Protein AF-A0AAW2M130-F1 (afdb_monomer_lite)

pLDDT: mean 71.81, std 20.78, range [39.84, 96.81]

Structure (mmCIF, N/CA/C/O backbone):
data_AF-A0AAW2M130-F1
#
_entry.id   AF-A0AAW2M130-F1
#
loop_
_atom_site.group_PDB
_atom_site.id
_atom_site.type_symbol
_atom_site.label_atom_id
_atom_site.label_alt_id
_atom_site.label_comp_id
_atom_site.label_asym_id
_atom_site.label_entity_id
_atom_site.label_seq_id
_atom_site.pdbx_PDB_ins_code
_atom_site.Cartn_x
_atom_site.Cartn_y
_atom_site.Cartn_z
_atom_site.occupancy
_atom_site.B_iso_or_equiv
_atom_site.auth_seq_id
_atom_site.auth_comp_id
_atom_site.auth_asym_id
_atom_site.auth_atom_id
_atom_site.pdbx_PDB_model_num
ATOM 1 N N . MET A 1 1 ? 27.902 -5.536 -57.647 1.00 46.72 1 MET A N 1
ATOM 2 C CA . MET A 1 1 ? 28.407 -4.841 -56.452 1.00 46.72 1 MET A CA 1
ATOM 3 C C . MET A 1 1 ? 27.203 -4.312 -55.717 1.00 46.72 1 MET A C 1
ATOM 5 O O . MET A 1 1 ? 26.499 -3.468 -56.253 1.00 46.72 1 MET A O 1
ATOM 9 N N . GLU A 1 2 ? 26.916 -4.919 -54.577 1.00 48.34 2 GLU A N 1
ATOM 10 C CA . GLU A 1 2 ? 25.904 -4.446 -53.646 1.00 48.34 2 GLU A CA 1
ATOM 11 C C . GLU A 1 2 ? 26.449 -3.200 -52.947 1.00 48.34 2 GLU A C 1
ATOM 13 O O . GLU A 1 2 ? 27.569 -3.236 -52.444 1.00 48.34 2 GLU A O 1
ATOM 18 N N . ASP A 1 3 ? 25.674 -2.122 -52.912 1.00 44.22 3 ASP A N 1
ATOM 19 C CA . ASP A 1 3 ? 25.753 -1.174 -51.805 1.00 44.22 3 ASP A CA 1
ATOM 20 C C . ASP A 1 3 ? 24.324 -0.892 -51.352 1.00 44.22 3 ASP A C 1
ATOM 22 O O . ASP A 1 3 ? 23.546 -0.168 -51.975 1.00 44.22 3 ASP A O 1
ATOM 26 N N . SER A 1 4 ? 23.953 -1.629 -50.312 1.00 53.75 4 SER A N 1
ATOM 27 C CA . SER A 1 4 ? 22.682 -1.541 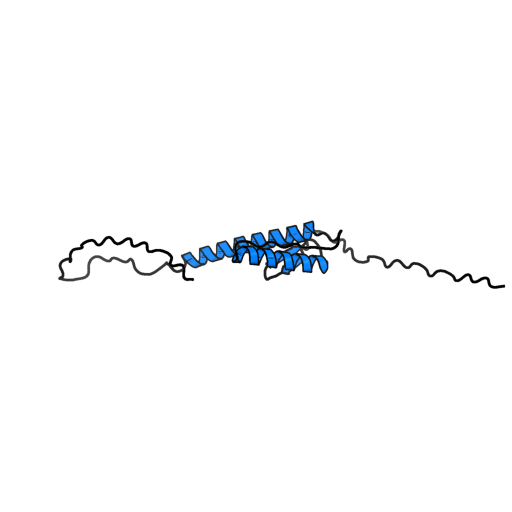-49.622 1.00 53.75 4 SER A CA 1
ATOM 28 C C . SER A 1 4 ? 22.820 -0.436 -48.581 1.00 53.75 4 SER A C 1
ATOM 30 O O . SER A 1 4 ? 23.423 -0.651 -47.534 1.00 53.75 4 SER A O 1
ATOM 32 N N . SER A 1 5 ? 22.252 0.740 -48.839 1.00 55.53 5 SER A N 1
ATOM 33 C CA . SER A 1 5 ? 22.104 1.774 -47.812 1.00 55.53 5 SER A CA 1
ATOM 34 C C . SER A 1 5 ? 20.631 2.133 -47.676 1.00 55.53 5 SER A C 1
ATOM 36 O O . SER A 1 5 ? 20.084 2.979 -48.382 1.00 55.53 5 SER A O 1
ATOM 38 N N . SER A 1 6 ? 19.958 1.391 -46.796 1.00 64.38 6 SER A N 1
ATOM 39 C CA . SER A 1 6 ? 18.582 1.657 -46.382 1.00 64.38 6 SER A CA 1
ATOM 40 C C . SER A 1 6 ? 18.542 2.914 -45.504 1.00 64.38 6 SER A C 1
ATOM 42 O O . SER A 1 6 ? 19.312 2.998 -44.544 1.00 64.38 6 SER A O 1
ATOM 44 N N . PRO A 1 7 ? 17.635 3.874 -45.746 1.00 59.12 7 PRO A N 1
ATOM 45 C CA . PRO A 1 7 ? 17.463 5.008 -44.849 1.00 59.12 7 PRO A CA 1
ATOM 46 C C . PRO A 1 7 ? 16.765 4.555 -43.556 1.00 59.12 7 PRO A C 1
ATOM 48 O O . PRO A 1 7 ? 15.721 3.904 -43.587 1.00 59.12 7 PRO A O 1
ATOM 51 N N . LEU A 1 8 ? 17.352 4.898 -42.407 1.00 53.59 8 LEU A N 1
ATOM 52 C CA . LEU A 1 8 ? 16.751 4.695 -41.086 1.00 53.59 8 LEU A CA 1
ATOM 53 C C . LEU A 1 8 ? 15.429 5.482 -40.976 1.00 53.59 8 LEU A C 1
ATOM 55 O O . LEU A 1 8 ? 15.378 6.636 -41.414 1.00 53.59 8 LEU A O 1
ATOM 59 N N . PRO A 1 9 ? 14.367 4.916 -40.373 1.00 61.12 9 PRO A N 1
ATOM 60 C CA . PRO A 1 9 ? 13.132 5.656 -40.148 1.00 61.12 9 PRO A CA 1
ATOM 61 C C . PRO A 1 9 ? 13.351 6.771 -39.109 1.00 61.12 9 PRO A C 1
ATOM 63 O O . PRO A 1 9 ? 14.158 6.608 -38.187 1.00 61.12 9 PRO A O 1
ATOM 66 N N . PRO A 1 10 ? 12.623 7.899 -39.204 1.00 50.59 10 PRO A N 1
ATOM 67 C CA . PRO A 1 10 ? 12.677 8.933 -38.183 1.00 50.59 10 PRO A CA 1
ATOM 68 C C . PRO A 1 10 ? 12.175 8.360 -36.854 1.00 50.59 10 PRO A C 1
ATOM 70 O O . PRO A 1 10 ? 11.064 7.837 -36.768 1.00 50.59 10 PRO A O 1
ATOM 73 N N . SER A 1 11 ? 12.992 8.475 -35.806 1.00 46.09 11 SER A N 1
ATOM 74 C CA . SER A 1 11 ? 12.581 8.213 -34.426 1.00 46.09 11 SER A CA 1
ATOM 75 C C . SER A 1 11 ? 11.553 9.270 -34.014 1.00 46.09 11 SER A C 1
ATOM 77 O O . SER A 1 11 ? 11.883 10.315 -33.453 1.00 46.09 11 SER A O 1
ATOM 79 N N . THR A 1 12 ? 10.284 9.038 -34.352 1.00 42.53 12 THR A N 1
ATOM 80 C CA . THR A 1 12 ? 9.160 9.793 -33.802 1.00 42.53 12 THR A CA 1
ATOM 81 C C . THR A 1 12 ? 8.972 9.333 -32.371 1.00 42.53 12 THR A C 1
ATOM 83 O O . THR A 1 12 ? 8.217 8.407 -32.085 1.00 42.53 12 THR A O 1
ATOM 86 N N . ASN A 1 13 ? 9.721 9.969 -31.481 1.00 50.53 13 ASN A N 1
ATOM 87 C CA . ASN A 1 13 ? 9.546 9.872 -30.046 1.00 50.53 13 ASN A CA 1
ATOM 88 C C . ASN A 1 13 ? 8.092 10.286 -29.733 1.00 50.53 13 ASN A C 1
ATOM 90 O O . ASN A 1 13 ? 7.746 11.453 -29.959 1.00 50.53 13 ASN A O 1
ATOM 94 N N . PRO A 1 14 ? 7.201 9.372 -29.299 1.00 47.69 14 PRO A N 1
ATOM 95 C CA . PRO A 1 14 ? 5.856 9.761 -28.930 1.00 47.69 14 PRO A CA 1
ATOM 96 C C . PRO A 1 14 ? 5.981 10.624 -27.679 1.00 47.69 14 PRO A C 1
ATOM 98 O O . PRO A 1 14 ? 6.421 10.179 -26.621 1.00 47.69 14 PRO A O 1
ATOM 101 N N . SER A 1 15 ? 5.647 11.899 -27.834 1.00 49.66 15 SER A N 1
ATOM 102 C CA . SER A 1 15 ? 5.580 12.863 -26.749 1.00 49.66 15 SER A CA 1
ATOM 103 C C . SER A 1 15 ? 4.839 12.255 -25.551 1.00 49.66 15 SER A C 1
ATOM 105 O O . SER A 1 15 ? 3.733 11.742 -25.742 1.00 49.66 15 SER A O 1
ATOM 107 N N . PRO A 1 16 ? 5.337 12.391 -24.311 1.00 49.44 16 PRO A N 1
ATOM 108 C CA . PRO A 1 16 ? 4.492 12.281 -23.132 1.00 49.44 16 PRO A CA 1
ATOM 109 C C . PRO A 1 16 ? 3.559 13.503 -23.096 1.00 49.44 16 PRO A C 1
ATOM 111 O O . PRO A 1 16 ? 3.749 14.449 -22.338 1.00 49.44 16 PRO A O 1
ATOM 114 N N . LYS A 1 17 ? 2.548 13.531 -23.971 1.00 55.25 17 LYS A N 1
ATOM 115 C CA . LYS A 1 17 ? 1.378 14.378 -23.753 1.00 55.25 17 LYS A CA 1
ATOM 116 C C . LYS A 1 17 ? 0.581 13.708 -22.647 1.00 55.25 17 LYS A C 1
ATOM 118 O O . LYS A 1 17 ? -0.023 12.672 -22.889 1.00 55.25 17 LYS A O 1
ATOM 123 N N . LEU A 1 18 ? 0.663 14.283 -21.451 1.00 49.06 18 LEU A N 1
ATOM 124 C CA . LEU A 1 18 ? -0.414 14.507 -20.478 1.00 49.06 18 LEU A CA 1
ATOM 125 C C . LEU A 1 18 ? 0.241 14.875 -19.138 1.00 49.06 18 LEU A C 1
ATOM 127 O O . LEU A 1 18 ? 0.224 14.111 -18.179 1.00 49.06 18 LEU A O 1
ATOM 131 N N . ILE A 1 19 ? 0.819 16.072 -19.080 1.00 54.75 19 ILE A N 1
ATOM 132 C CA . ILE A 1 19 ? 0.852 16.819 -17.826 1.00 54.75 19 ILE A CA 1
ATOM 133 C C . ILE A 1 19 ? -0.255 17.863 -17.982 1.00 54.75 19 ILE A C 1
ATOM 135 O O . ILE A 1 19 ? -0.068 18.824 -18.730 1.00 54.75 19 ILE A O 1
ATOM 139 N N . PRO A 1 20 ? -1.436 17.687 -17.369 1.00 51.31 20 PRO A N 1
ATOM 140 C CA . PRO A 1 20 ? -2.253 18.835 -17.052 1.00 51.31 20 PRO A CA 1
ATOM 141 C C . PRO A 1 20 ? -1.548 19.551 -15.898 1.00 51.31 20 PRO A C 1
ATOM 143 O O . PRO A 1 20 ? -1.695 19.190 -14.732 1.00 51.31 20 PRO A O 1
ATOM 146 N N . GLU A 1 21 ? -0.741 20.550 -16.245 1.00 56.91 21 GLU A N 1
ATOM 147 C CA . GLU A 1 21 ? -0.390 21.635 -15.335 1.00 56.91 21 GLU A CA 1
ATOM 148 C C . GLU A 1 21 ? -1.704 22.350 -14.982 1.00 56.91 21 GLU A C 1
ATOM 150 O O . GLU A 1 21 ? -2.206 23.170 -15.750 1.00 56.91 21 GLU A O 1
ATOM 155 N N . SER A 1 22 ? -2.314 21.988 -13.852 1.00 46.09 22 SER A N 1
ATOM 156 C CA . SER A 1 22 ? -3.480 22.690 -13.316 1.00 46.09 22 SER A CA 1
ATOM 157 C C . SER A 1 22 ? -3.381 22.775 -11.796 1.00 46.09 22 SER A C 1
ATOM 159 O O . SER A 1 22 ? -3.674 21.832 -11.069 1.00 46.09 22 SER A O 1
ATOM 161 N N . SER A 1 23 ? -2.928 23.944 -11.344 1.00 49.03 23 SER A N 1
ATOM 162 C CA . SER A 1 23 ? -3.572 24.762 -10.307 1.00 49.03 23 SER A CA 1
ATOM 163 C C . SER A 1 23 ? -4.273 24.026 -9.150 1.00 49.03 23 SER A C 1
ATOM 165 O O . SER A 1 23 ? -5.365 23.501 -9.328 1.00 49.03 23 SER A O 1
ATOM 167 N N . ASN A 1 24 ? -3.713 24.119 -7.940 1.00 54.16 24 ASN A N 1
ATOM 168 C CA . ASN A 1 24 ? -4.403 23.943 -6.651 1.00 54.16 24 ASN A CA 1
ATOM 169 C C . ASN A 1 24 ? -5.462 22.812 -6.557 1.00 54.16 24 ASN A C 1
ATOM 171 O O . ASN A 1 24 ? -6.657 23.033 -6.721 1.00 54.16 24 ASN A O 1
ATOM 175 N N . GLY A 1 25 ? -5.033 21.637 -6.086 1.00 58.78 25 GLY A N 1
ATOM 176 C CA . GLY A 1 25 ? -5.805 20.892 -5.081 1.00 58.78 25 GLY A CA 1
ATOM 177 C C . GLY A 1 25 ? -6.969 20.005 -5.537 1.00 58.78 25 GLY A C 1
ATOM 178 O O . GLY A 1 25 ? -7.827 19.696 -4.710 1.00 58.78 25 GLY A O 1
ATOM 179 N N . SER A 1 26 ? -7.013 19.527 -6.780 1.00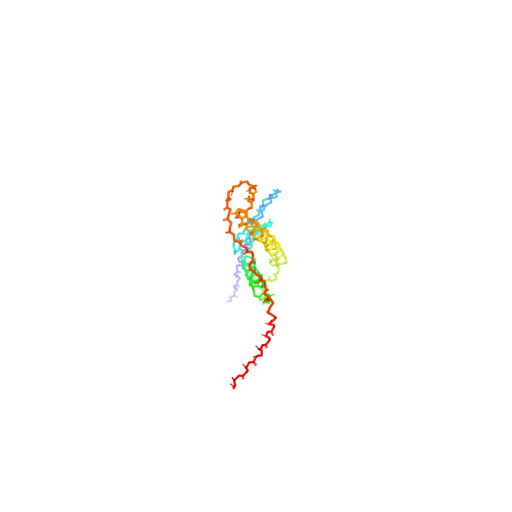 59.88 26 SER A N 1
ATOM 180 C CA . SER A 1 26 ? -7.932 18.448 -7.180 1.00 59.88 26 SER A CA 1
ATOM 181 C C . SER A 1 26 ? -7.400 17.085 -6.723 1.00 59.88 26 SER A C 1
ATOM 183 O O . SER A 1 26 ? -6.796 16.310 -7.461 1.00 59.88 26 SER A O 1
ATOM 185 N N . ARG A 1 27 ? -7.603 16.806 -5.438 1.00 70.75 27 ARG A N 1
ATOM 186 C CA . ARG A 1 27 ? -7.260 15.538 -4.791 1.00 70.75 27 ARG A CA 1
ATOM 187 C C . ARG A 1 27 ? -8.033 14.382 -5.432 1.00 70.75 27 ARG A C 1
ATOM 189 O O . ARG A 1 27 ? -9.258 14.323 -5.330 1.00 70.75 27 ARG A O 1
ATOM 196 N N . ASN A 1 28 ? -7.330 13.440 -6.057 1.00 85.12 28 ASN A N 1
ATOM 197 C CA . ASN A 1 28 ? -7.959 12.260 -6.644 1.00 85.12 28 ASN A CA 1
ATOM 198 C C . ASN A 1 28 ? -8.240 11.245 -5.532 1.00 85.12 28 ASN A C 1
ATOM 200 O O . ASN A 1 28 ? -7.313 10.690 -4.944 1.00 85.12 28 ASN A O 1
ATOM 204 N N . THR A 1 29 ? -9.516 11.013 -5.217 1.00 92.75 29 THR A N 1
ATOM 205 C CA . THR A 1 29 ? -9.911 10.024 -4.202 1.00 92.75 29 THR A CA 1
ATOM 206 C C . THR A 1 29 ? -10.184 8.676 -4.859 1.00 92.75 29 THR A C 1
ATOM 208 O O . THR A 1 29 ? -11.129 8.534 -5.635 1.00 92.75 29 THR A O 1
ATOM 211 N N . ILE A 1 30 ? -9.379 7.670 -4.526 1.00 94.38 30 ILE A N 1
ATOM 212 C CA . ILE A 1 30 ? -9.530 6.292 -5.000 1.00 94.38 30 ILE A CA 1
ATOM 213 C C . ILE A 1 30 ? -10.090 5.431 -3.875 1.00 94.38 30 ILE A C 1
ATOM 215 O O . ILE A 1 30 ? -9.577 5.448 -2.763 1.00 94.38 30 ILE A O 1
ATOM 219 N N . HIS A 1 31 ? -11.106 4.624 -4.161 1.00 95.25 31 HIS A N 1
ATOM 220 C CA . HIS A 1 31 ? -11.656 3.695 -3.178 1.00 95.25 31 HIS A CA 1
ATOM 221 C C . HIS A 1 31 ? -10.962 2.336 -3.286 1.00 95.25 31 HIS A C 1
ATOM 223 O O . HIS A 1 31 ? -11.042 1.673 -4.319 1.00 95.25 31 HIS A O 1
ATOM 229 N N . ILE A 1 32 ? -10.286 1.918 -2.216 1.00 95.62 32 ILE A N 1
ATOM 230 C CA . ILE A 1 32 ? -9.538 0.658 -2.150 1.00 95.62 32 ILE A CA 1
ATOM 231 C C . ILE A 1 32 ? -10.007 -0.129 -0.929 1.00 95.62 32 ILE A C 1
ATOM 233 O O . ILE A 1 32 ? -9.846 0.322 0.201 1.00 95.62 32 ILE A O 1
ATOM 237 N N . GLY A 1 33 ? -10.622 -1.297 -1.137 1.00 90.25 33 GLY A N 1
ATOM 238 C CA . GLY A 1 33 ? -11.157 -2.107 -0.032 1.00 90.25 33 GLY A CA 1
ATOM 239 C C . GLY A 1 33 ? -12.191 -1.367 0.831 1.00 90.25 33 GLY A C 1
ATOM 240 O O . GLY A 1 33 ? -12.236 -1.565 2.041 1.00 90.25 33 GLY A O 1
ATOM 241 N N . GLY A 1 34 ? -12.968 -0.458 0.228 1.00 92.12 34 GLY A N 1
ATOM 242 C CA . GLY A 1 34 ? -13.924 0.406 0.934 1.00 92.12 34 GLY A CA 1
ATOM 243 C C . GLY A 1 34 ? -13.297 1.595 1.675 1.00 92.12 34 GLY A C 1
ATOM 244 O O . GLY A 1 34 ? -14.006 2.308 2.377 1.00 92.12 34 GLY A O 1
ATOM 245 N N . ILE A 1 35 ? -11.989 1.823 1.527 1.00 95.69 35 ILE A N 1
ATOM 246 C CA . ILE A 1 35 ? -11.266 2.939 2.145 1.00 95.69 35 ILE A CA 1
ATOM 247 C C . ILE A 1 35 ? -11.046 4.041 1.101 1.00 95.69 35 ILE A C 1
ATOM 249 O O . ILE A 1 35 ? -10.478 3.742 0.047 1.00 95.69 35 ILE A O 1
ATOM 253 N N . PRO A 1 36 ? -11.452 5.297 1.364 1.00 95.75 36 PRO A N 1
ATOM 254 C CA . PRO A 1 36 ? -11.128 6.421 0.495 1.00 95.75 36 PRO A CA 1
ATOM 255 C C . PRO A 1 36 ? -9.652 6.806 0.669 1.00 95.75 36 PRO A C 1
ATOM 257 O O . PRO A 1 36 ? -9.229 7.244 1.737 1.00 95.75 36 PRO A O 1
ATOM 260 N N . VAL A 1 37 ? -8.859 6.624 -0.383 1.00 96.31 37 VAL A N 1
ATOM 261 C CA . VAL A 1 37 ? -7.435 6.961 -0.441 1.00 96.31 37 VAL A CA 1
ATOM 262 C C . VAL A 1 37 ? -7.258 8.219 -1.272 1.00 96.31 37 VAL A C 1
ATOM 264 O O . VAL A 1 37 ? -7.530 8.230 -2.470 1.00 96.31 37 VAL A O 1
ATOM 267 N N . GLU A 1 38 ? -6.771 9.276 -0.635 1.00 95.00 38 GLU A N 1
ATOM 268 C CA . GLU A 1 38 ? -6.433 10.516 -1.316 1.00 95.00 38 GLU A CA 1
ATOM 269 C C . GLU A 1 38 ? -5.058 10.402 -1.982 1.00 95.00 38 GLU A C 1
ATOM 271 O O . GLU A 1 38 ? -4.060 10.079 -1.327 1.00 95.00 38 GLU A O 1
ATOM 276 N N . PHE A 1 39 ? -5.001 10.673 -3.284 1.00 93.69 39 PHE A N 1
ATOM 277 C CA . PHE A 1 39 ? -3.768 10.647 -4.056 1.00 93.69 39 PHE A CA 1
ATOM 278 C C . PHE A 1 39 ? -3.594 11.960 -4.838 1.00 93.69 39 PHE A C 1
ATOM 280 O O . PHE A 1 39 ? -4.551 12.459 -5.438 1.00 93.69 39 PHE A O 1
ATOM 287 N N . PRO A 1 40 ? -2.390 12.561 -4.833 1.00 91.12 40 PRO A N 1
ATOM 288 C CA . PRO A 1 40 ? -2.185 13.906 -5.378 1.00 91.12 40 PRO A CA 1
ATOM 289 C C . PRO A 1 40 ? -2.242 13.973 -6.911 1.00 91.12 40 PRO A C 1
ATOM 291 O O . PRO A 1 40 ? -2.374 15.053 -7.469 1.00 91.12 40 PRO A O 1
ATOM 294 N N . TYR A 1 41 ? -2.152 12.837 -7.597 1.00 88.00 41 TYR A N 1
ATOM 295 C CA . TYR A 1 41 ? -2.240 12.724 -9.053 1.00 88.00 41 TYR A CA 1
ATOM 296 C C . TYR A 1 41 ? -3.061 11.488 -9.434 1.00 88.00 41 TYR A C 1
ATOM 298 O O . TYR A 1 41 ? -3.518 10.757 -8.559 1.00 88.00 41 TYR A O 1
ATOM 306 N N . GLN A 1 42 ? -3.288 11.247 -10.724 1.00 88.12 42 GLN A N 1
ATOM 307 C CA . GLN A 1 42 ? -3.911 10.000 -11.165 1.00 88.12 42 GLN A CA 1
ATOM 308 C C . GLN A 1 42 ? -2.922 8.843 -10.928 1.00 88.12 42 GLN A C 1
ATOM 310 O O . GLN A 1 42 ? -1.828 8.867 -11.495 1.00 88.12 42 GLN A O 1
ATOM 315 N N . PRO A 1 43 ? -3.251 7.834 -10.102 1.00 89.75 43 PRO A N 1
ATOM 316 C CA . PRO A 1 43 ? -2.323 6.750 -9.811 1.00 89.75 43 PRO A CA 1
ATOM 317 C C . PRO A 1 43 ? -2.117 5.849 -11.030 1.00 89.75 43 PRO A C 1
ATOM 319 O O . PRO A 1 43 ? -3.056 5.531 -11.765 1.00 89.75 43 PRO A O 1
ATOM 322 N N . TYR A 1 44 ? -0.890 5.363 -11.197 1.00 91.19 44 TYR A N 1
ATOM 323 C CA . TYR A 1 44 ? -0.583 4.339 -12.194 1.00 91.19 44 TYR A CA 1
ATOM 324 C C . TYR A 1 44 ? -1.197 2.987 -11.803 1.00 91.19 44 TYR A C 1
ATOM 326 O O . TYR A 1 44 ? -1.355 2.678 -10.621 1.00 91.19 44 TYR A O 1
ATOM 334 N N . GLY A 1 45 ? -1.472 2.123 -12.785 1.00 90.94 45 GLY A N 1
ATOM 335 C CA . GLY A 1 45 ? -2.035 0.788 -12.529 1.00 90.94 45 GLY A CA 1
ATOM 336 C C . GLY A 1 45 ? -1.196 -0.055 -11.556 1.00 90.94 45 GLY A C 1
ATOM 337 O O . GLY A 1 45 ? -1.734 -0.734 -10.683 1.00 90.94 45 GLY A O 1
ATOM 338 N N . THR A 1 46 ? 0.132 0.054 -11.632 1.00 91.94 46 THR A N 1
ATOM 339 C CA . THR A 1 46 ? 1.057 -0.617 -10.704 1.00 91.94 46 THR A CA 1
ATOM 340 C C . THR A 1 46 ? 0.975 -0.057 -9.282 1.00 91.94 46 THR A C 1
ATOM 342 O O . THR A 1 46 ? 1.018 -0.828 -8.323 1.00 91.94 46 THR A O 1
ATOM 345 N N . GLN A 1 47 ? 0.803 1.261 -9.127 1.00 92.94 47 GLN A N 1
ATOM 346 C CA . GLN A 1 47 ? 0.580 1.900 -7.827 1.00 92.94 47 GLN A CA 1
ATOM 347 C C . GLN A 1 47 ? -0.747 1.436 -7.225 1.00 92.94 47 GLN A C 1
ATOM 349 O O . GLN A 1 47 ? -0.779 1.032 -6.068 1.00 92.94 47 GLN A O 1
ATOM 354 N N . LEU A 1 48 ? -1.824 1.396 -8.016 1.00 93.19 48 LEU A N 1
ATOM 355 C CA . LEU A 1 48 ? -3.122 0.871 -7.579 1.00 93.19 48 LEU A CA 1
ATOM 356 C C . LEU A 1 48 ? -3.016 -0.575 -7.084 1.00 93.19 48 LEU A C 1
ATOM 358 O O . LEU A 1 48 ? -3.521 -0.889 -6.007 1.00 93.19 48 LEU A O 1
ATOM 362 N N . ALA A 1 49 ? -2.345 -1.455 -7.829 1.00 93.31 49 ALA A N 1
ATOM 363 C CA . ALA A 1 49 ? -2.147 -2.848 -7.422 1.00 93.31 49 ALA A CA 1
ATOM 364 C C . ALA A 1 49 ? -1.363 -2.957 -6.101 1.00 93.31 49 ALA A C 1
ATOM 366 O O . ALA A 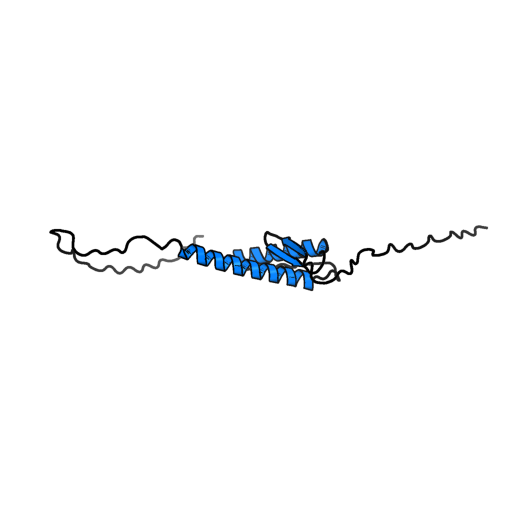1 49 ? -1.744 -3.719 -5.207 1.00 93.31 49 ALA A O 1
ATOM 367 N N . PHE A 1 50 ? -0.313 -2.146 -5.947 1.00 94.19 50 PHE A N 1
ATOM 368 C CA . PHE A 1 50 ? 0.470 -2.067 -4.716 1.00 94.19 50 PHE A CA 1
ATOM 369 C C . PHE A 1 50 ? -0.383 -1.606 -3.524 1.00 94.19 50 PHE A C 1
ATOM 371 O O . PHE A 1 50 ? -0.406 -2.267 -2.485 1.00 94.19 50 PHE A O 1
ATOM 378 N N . MET A 1 51 ? -1.140 -0.517 -3.689 1.00 95.56 51 MET A N 1
ATOM 379 C CA . MET A 1 51 ? -2.024 0.040 -2.659 1.00 95.56 51 MET A CA 1
ATOM 380 C C . MET A 1 51 ? -3.128 -0.947 -2.245 1.00 95.56 51 MET A C 1
ATOM 382 O O . MET A 1 51 ? -3.370 -1.132 -1.052 1.00 95.56 51 MET A O 1
ATOM 386 N N . ASN A 1 52 ? -3.734 -1.657 -3.206 1.00 95.75 52 ASN A N 1
ATOM 387 C CA . ASN A 1 52 ? -4.701 -2.733 -2.944 1.00 95.75 52 ASN A CA 1
ATOM 388 C C . ASN A 1 52 ? -4.117 -3.829 -2.047 1.00 95.75 52 ASN A C 1
ATOM 390 O O . ASN A 1 52 ? -4.738 -4.244 -1.061 1.00 95.75 52 ASN A O 1
ATOM 394 N N . ARG A 1 53 ? -2.908 -4.298 -2.374 1.00 95.62 53 ARG A N 1
ATOM 395 C CA . ARG A 1 53 ? -2.247 -5.358 -1.609 1.00 95.62 53 ARG A CA 1
ATOM 396 C C . ARG A 1 53 ? -1.849 -4.881 -0.215 1.00 95.62 53 ARG A C 1
ATOM 398 O O . ARG A 1 53 ? -2.012 -5.629 0.751 1.00 95.62 53 ARG A O 1
ATOM 405 N N . LEU A 1 54 ? -1.390 -3.637 -0.102 1.00 95.62 54 LEU A N 1
ATOM 406 C CA . LEU A 1 54 ? -1.044 -3.018 1.172 1.00 95.62 54 LEU A CA 1
ATOM 407 C C . LEU A 1 54 ? -2.262 -2.897 2.092 1.00 95.62 54 LEU A C 1
ATOM 409 O O . LEU A 1 54 ? -2.217 -3.395 3.215 1.00 95.62 54 LEU A O 1
ATOM 413 N N . ILE A 1 55 ? -3.368 -2.328 1.609 1.00 96.31 55 ILE A N 1
ATOM 414 C CA . ILE A 1 55 ? -4.600 -2.181 2.400 1.00 96.31 55 ILE A CA 1
ATOM 415 C C . ILE A 1 55 ? -5.145 -3.545 2.833 1.00 96.31 55 ILE A C 1
ATOM 417 O O . ILE A 1 55 ? -5.492 -3.719 3.998 1.00 96.31 55 ILE A O 1
ATOM 421 N N . SER A 1 56 ? -5.135 -4.536 1.939 1.00 95.56 56 SER A N 1
ATOM 422 C CA . SER A 1 56 ? -5.560 -5.905 2.270 1.00 95.56 56 SER A CA 1
ATOM 423 C C . SER A 1 56 ? -4.690 -6.542 3.360 1.00 95.56 56 SER A C 1
ATOM 425 O O . SER A 1 56 ? -5.196 -7.250 4.229 1.00 95.56 56 SER A O 1
ATOM 427 N N . THR A 1 57 ? -3.378 -6.286 3.329 1.00 95.94 57 THR A N 1
ATOM 428 C CA . THR A 1 57 ? -2.432 -6.786 4.342 1.00 95.94 57 THR A CA 1
ATOM 429 C C . THR A 1 57 ? -2.678 -6.124 5.694 1.00 95.94 57 THR A C 1
ATOM 431 O O . THR A 1 57 ? -2.719 -6.809 6.713 1.00 95.94 57 THR A O 1
ATOM 434 N N . LEU A 1 58 ? -2.875 -4.803 5.712 1.00 95.50 58 LEU A N 1
ATOM 435 C CA . LEU A 1 58 ? -3.163 -4.060 6.939 1.00 95.50 58 LEU A CA 1
ATOM 436 C C . LEU A 1 58 ? -4.497 -4.493 7.561 1.00 95.50 58 LEU A C 1
ATOM 438 O O . LEU A 1 58 ? -4.573 -4.706 8.769 1.00 95.50 58 LEU A O 1
ATOM 442 N N 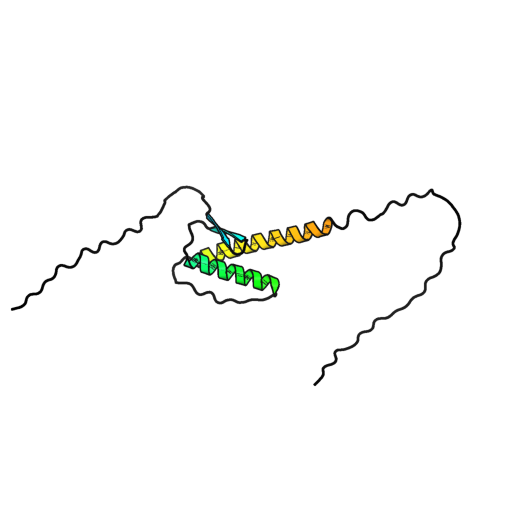. ASP A 1 59 ? -5.533 -4.679 6.744 1.00 93.81 59 ASP A N 1
ATOM 443 C CA . ASP A 1 59 ? -6.838 -5.163 7.200 1.00 93.81 59 ASP A CA 1
ATOM 444 C C . ASP A 1 59 ? -6.762 -6.578 7.797 1.00 93.81 59 ASP A C 1
ATOM 446 O O . ASP A 1 59 ? -7.313 -6.837 8.867 1.00 93.81 59 ASP A O 1
ATOM 450 N N . ARG A 1 60 ? -6.004 -7.484 7.165 1.00 94.44 60 ARG A N 1
ATOM 451 C CA . ARG A 1 60 ? -5.717 -8.809 7.732 1.00 94.44 60 ARG A CA 1
ATOM 452 C C . ARG A 1 60 ? -4.948 -8.706 9.051 1.00 94.44 60 ARG A C 1
ATOM 454 O O . ARG A 1 60 ? -5.325 -9.353 10.019 1.00 94.44 60 ARG A O 1
ATOM 461 N N . SER A 1 61 ? -3.919 -7.859 9.106 1.00 94.25 61 SER A N 1
ATOM 462 C CA . SER A 1 61 ? -3.132 -7.624 10.324 1.00 94.25 61 SER A CA 1
ATOM 463 C C . SER A 1 61 ? -4.006 -7.153 11.490 1.00 94.25 61 SER A C 1
ATOM 465 O O . SER A 1 61 ? -3.833 -7.608 12.614 1.00 94.25 61 SER A O 1
ATOM 467 N N . GLN A 1 62 ? -4.993 -6.291 11.230 1.00 92.25 62 GLN A N 1
ATOM 468 C CA . GLN A 1 62 ? -5.902 -5.821 12.276 1.00 92.25 62 GLN A CA 1
ATOM 469 C C . GLN A 1 62 ? -6.865 -6.907 12.774 1.00 92.25 62 GLN A C 1
ATOM 471 O O . GLN A 1 62 ? -7.201 -6.897 13.957 1.00 92.25 62 GLN A O 1
ATOM 476 N N . ARG A 1 63 ? -7.299 -7.832 11.910 1.00 90.38 63 ARG A N 1
ATOM 477 C CA . ARG A 1 63 ? -8.194 -8.937 12.292 1.00 90.38 63 ARG A CA 1
ATOM 478 C C . ARG A 1 63 ? -7.473 -10.071 13.015 1.00 90.38 63 ARG A C 1
ATOM 480 O O . ARG A 1 63 ? -7.966 -10.546 14.032 1.00 90.38 63 ARG A O 1
ATOM 487 N N . ASP A 1 64 ? -6.308 -10.465 12.511 1.00 93.12 64 ASP A N 1
ATOM 488 C CA . ASP A 1 64 ? -5.563 -11.638 12.987 1.00 93.12 64 ASP A CA 1
ATOM 489 C C . ASP A 1 64 ? -4.466 -11.270 14.011 1.00 93.12 64 ASP A C 1
ATOM 491 O O . ASP A 1 64 ? -3.786 -12.140 14.553 1.00 93.12 64 ASP A O 1
ATOM 495 N N . GLY A 1 65 ? -4.257 -9.975 14.270 1.00 90.56 65 GLY A N 1
ATOM 496 C CA . GLY A 1 65 ? -3.250 -9.428 15.188 1.00 90.56 65 GLY A CA 1
ATOM 497 C C . GLY A 1 65 ? -1.851 -9.276 14.580 1.00 90.56 65 GLY A C 1
ATOM 498 O O . GLY A 1 65 ? -1.132 -8.342 14.937 1.00 90.56 65 GLY A O 1
ATOM 499 N N . HIS A 1 66 ? -1.466 -10.145 13.637 1.00 89.56 66 HIS A N 1
ATOM 500 C CA . HIS A 1 66 ? -0.167 -10.095 12.960 1.00 89.56 66 HIS A CA 1
ATOM 501 C C . HIS A 1 66 ? -0.260 -10.519 11.489 1.00 89.56 66 HIS A C 1
ATOM 503 O O . HIS A 1 66 ? -0.816 -11.563 11.158 1.00 89.56 66 HIS A O 1
ATOM 509 N N . CYS A 1 67 ? 0.342 -9.737 10.590 1.00 92.69 67 CYS A N 1
ATOM 510 C CA . CYS A 1 67 ? 0.529 -10.112 9.191 1.00 92.69 67 CYS A CA 1
ATOM 511 C C . CYS A 1 67 ? 1.756 -9.398 8.606 1.00 92.69 67 CYS A C 1
ATOM 513 O O . CYS A 1 67 ? 1.953 -8.205 8.836 1.00 92.69 67 CYS A O 1
ATOM 515 N N . HIS A 1 68 ? 2.557 -10.118 7.820 1.00 92.31 68 HIS A N 1
ATOM 516 C CA . HIS A 1 68 ? 3.689 -9.566 7.079 1.00 92.31 68 HIS A CA 1
ATOM 517 C C . HIS A 1 68 ? 3.485 -9.811 5.584 1.00 92.31 68 HIS A C 1
ATOM 519 O O . HIS A 1 68 ? 3.046 -10.888 5.183 1.00 92.31 68 HIS A O 1
ATOM 525 N N . ALA A 1 69 ? 3.820 -8.822 4.759 1.00 92.56 69 ALA A N 1
ATOM 526 C CA . ALA A 1 69 ? 3.805 -8.956 3.309 1.00 92.56 69 ALA A CA 1
ATOM 527 C C . ALA A 1 69 ? 5.084 -8.375 2.711 1.00 92.56 69 ALA A C 1
ATOM 529 O O . ALA A 1 69 ? 5.531 -7.301 3.111 1.00 92.56 69 ALA A O 1
ATOM 530 N N . LEU A 1 70 ? 5.630 -9.077 1.719 1.00 94.06 70 LEU A N 1
ATOM 531 C CA . LEU A 1 70 ? 6.687 -8.571 0.854 1.00 94.06 70 LEU A CA 1
ATOM 532 C C . LEU A 1 70 ? 6.036 -8.058 -0.432 1.00 94.06 70 LEU A C 1
ATOM 534 O O . LEU A 1 70 ? 5.463 -8.835 -1.196 1.00 94.06 70 LEU A O 1
ATOM 538 N N . LEU A 1 71 ? 6.058 -6.740 -0.626 1.00 90.94 71 LEU A N 1
ATOM 539 C CA . LEU A 1 71 ? 5.413 -6.078 -1.757 1.00 90.94 71 LEU A CA 1
ATOM 540 C C . LEU A 1 71 ? 6.471 -5.536 -2.712 1.00 90.94 71 LEU A C 1
ATOM 542 O O . LEU A 1 71 ? 7.016 -4.451 -2.511 1.00 90.94 71 LEU A O 1
ATOM 546 N N . GLU A 1 72 ? 6.720 -6.286 -3.779 1.00 88.00 72 GLU A N 1
ATOM 547 C CA . GLU A 1 72 ? 7.576 -5.834 -4.865 1.00 88.00 72 GLU A CA 1
ATOM 548 C C . GLU A 1 72 ? 6.802 -4.925 -5.820 1.00 88.00 72 GLU A C 1
ATOM 550 O O . GLU A 1 72 ? 5.624 -5.114 -6.118 1.00 88.00 72 GLU A O 1
ATOM 555 N N . SER A 1 73 ? 7.487 -3.906 -6.316 1.00 83.06 73 SER A N 1
ATOM 556 C CA . SER A 1 73 ? 6.961 -3.002 -7.337 1.00 83.06 73 SER A CA 1
ATOM 557 C C . SER A 1 73 ? 8.121 -2.604 -8.257 1.00 83.06 73 SER A C 1
ATOM 559 O O . SER A 1 73 ? 9.280 -2.673 -7.845 1.00 83.06 73 SER A O 1
ATOM 561 N N . PRO A 1 74 ? 7.875 -2.223 -9.511 1.00 77.31 74 PRO A N 1
ATOM 562 C CA . PRO A 1 74 ? 8.931 -1.692 -10.369 1.00 77.31 74 PRO A CA 1
ATOM 563 C C . PRO A 1 74 ? 9.588 -0.437 -9.758 1.00 77.31 74 PRO A C 1
ATOM 565 O O . PRO A 1 74 ? 8.946 0.359 -9.068 1.00 77.31 74 PRO A O 1
ATOM 568 N N . THR A 1 75 ? 10.894 -0.267 -9.962 1.00 79.31 75 THR A N 1
ATOM 569 C CA . THR A 1 75 ? 11.645 0.891 -9.445 1.00 79.31 75 THR A CA 1
ATOM 570 C C . THR A 1 75 ? 11.212 2.173 -10.162 1.00 79.31 75 THR A C 1
ATOM 572 O O . THR A 1 75 ? 10.937 2.158 -11.356 1.00 79.31 75 THR A O 1
ATOM 575 N N . GLY A 1 76 ? 11.128 3.292 -9.435 1.00 75.44 76 GLY A N 1
ATOM 576 C CA . GLY A 1 76 ? 10.783 4.601 -10.009 1.00 75.44 76 GLY A CA 1
ATOM 577 C C . GLY A 1 76 ? 9.284 4.921 -10.095 1.00 75.44 76 GLY A C 1
ATOM 578 O O . GLY A 1 76 ? 8.932 6.056 -10.389 1.00 75.44 76 GLY A O 1
ATOM 579 N N . THR A 1 77 ? 8.378 3.997 -9.756 1.00 75.88 77 THR A N 1
ATOM 580 C CA . THR A 1 77 ? 6.920 4.231 -9.848 1.00 75.88 77 THR A CA 1
ATOM 581 C C . THR A 1 77 ? 6.300 4.834 -8.582 1.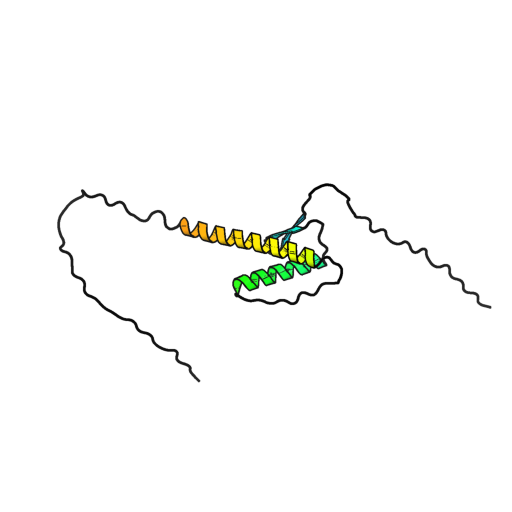00 75.88 77 THR A C 1
ATOM 583 O O . THR A 1 77 ? 5.148 4.553 -8.267 1.00 75.88 77 THR A O 1
ATOM 586 N N . GLY A 1 78 ? 7.042 5.621 -7.796 1.00 81.38 78 GLY A N 1
ATOM 587 C CA . GLY A 1 78 ? 6.481 6.320 -6.627 1.00 81.38 78 GLY A CA 1
ATOM 588 C C . GLY A 1 78 ? 5.926 5.405 -5.521 1.00 81.38 78 GLY A C 1
ATOM 589 O O . GLY A 1 78 ? 4.870 5.693 -4.951 1.00 81.38 78 GLY A O 1
ATOM 590 N N . LYS A 1 79 ? 6.620 4.300 -5.206 1.00 89.25 79 LYS A N 1
ATOM 591 C CA . LYS A 1 79 ? 6.221 3.356 -4.140 1.00 89.25 79 LYS A CA 1
ATOM 592 C C . LYS A 1 79 ? 6.030 4.039 -2.795 1.00 89.25 79 LYS A C 1
ATOM 594 O O . LYS A 1 79 ? 5.027 3.804 -2.138 1.00 89.25 79 LYS A O 1
ATOM 599 N N . SER A 1 80 ? 6.974 4.897 -2.410 1.00 92.69 80 SER A N 1
ATOM 600 C CA . SER A 1 80 ? 6.941 5.590 -1.122 1.00 92.69 80 SER A CA 1
ATOM 601 C C . SER A 1 80 ? 5.680 6.434 -0.974 1.00 92.69 80 SER A C 1
ATOM 603 O O . SER A 1 80 ? 5.044 6.397 0.073 1.00 92.69 80 SER A O 1
ATOM 605 N N . LEU A 1 81 ? 5.268 7.131 -2.039 1.00 93.81 81 LEU A N 1
ATOM 606 C CA . LEU A 1 81 ? 4.037 7.914 -2.013 1.00 93.81 81 LEU A CA 1
ATOM 607 C C . LEU A 1 81 ? 2.798 7.017 -1.933 1.00 93.81 81 LEU A C 1
ATOM 609 O O . LEU A 1 81 ? 1.929 7.244 -1.100 1.00 93.81 81 LEU A O 1
ATOM 613 N N . SER A 1 82 ? 2.744 5.970 -2.760 1.00 93.75 82 SER A N 1
ATOM 614 C CA . SER A 1 82 ? 1.636 5.002 -2.773 1.00 93.75 82 SER A CA 1
ATOM 615 C C . SER A 1 82 ? 1.453 4.328 -1.408 1.00 93.75 82 SER A C 1
ATOM 617 O O . SER A 1 82 ? 0.333 4.210 -0.906 1.00 93.75 82 SER A O 1
ATOM 619 N N . LEU A 1 83 ? 2.568 3.935 -0.787 1.00 94.62 83 LEU A N 1
ATOM 620 C CA . LEU A 1 83 ? 2.636 3.370 0.556 1.00 94.62 83 LEU A CA 1
ATOM 621 C C . LEU A 1 83 ? 2.099 4.362 1.593 1.00 94.62 83 LEU A C 1
ATOM 623 O O . LEU A 1 83 ? 1.213 4.006 2.367 1.00 94.62 83 LEU A O 1
ATOM 627 N N . LEU A 1 84 ? 2.609 5.597 1.588 1.00 95.88 84 LEU A N 1
ATOM 628 C CA . LEU A 1 84 ? 2.242 6.624 2.561 1.00 95.88 84 LEU A CA 1
ATOM 629 C C . LEU A 1 84 ? 0.756 6.984 2.472 1.00 95.88 84 LEU A C 1
ATOM 631 O O . LEU A 1 84 ? 0.057 6.913 3.481 1.00 95.88 84 LEU A O 1
ATOM 635 N N . CYS A 1 85 ? 0.259 7.315 1.277 1.00 95.62 85 CYS A N 1
ATOM 636 C CA . CYS A 1 85 ? -1.143 7.680 1.064 1.00 95.62 85 CYS A CA 1
ATOM 637 C C . CYS A 1 85 ? -2.089 6.564 1.521 1.00 95.62 85 CYS A C 1
ATOM 639 O O . CYS A 1 85 ? -3.045 6.814 2.255 1.00 95.62 85 CYS A O 1
ATOM 641 N N . SER A 1 86 ? -1.784 5.317 1.162 1.00 95.75 86 SER A N 1
ATOM 642 C CA . SER A 1 86 ? -2.600 4.166 1.556 1.00 95.75 86 SER A CA 1
ATOM 643 C C . SER A 1 86 ? -2.553 3.881 3.053 1.00 95.75 86 SER A C 1
ATOM 645 O O . SER A 1 86 ? -3.587 3.595 3.654 1.00 95.75 86 SER A O 1
ATOM 647 N N . ALA A 1 87 ? -1.374 3.970 3.674 1.00 96.44 87 ALA A N 1
ATOM 648 C CA . ALA A 1 87 ? -1.218 3.737 5.107 1.00 96.44 87 ALA A CA 1
ATOM 649 C C . ALA A 1 87 ? -1.955 4.798 5.937 1.00 96.44 87 ALA A C 1
ATOM 651 O O . ALA A 1 87 ? -2.629 4.458 6.912 1.00 96.44 87 ALA A O 1
ATOM 652 N N . LEU A 1 88 ? -1.871 6.071 5.536 1.00 96.50 88 LEU A N 1
ATOM 653 C CA . LEU A 1 88 ? -2.580 7.168 6.197 1.00 96.50 88 LEU A CA 1
ATOM 654 C C . LEU A 1 88 ? -4.097 7.029 6.049 1.00 96.50 88 LEU A C 1
ATOM 656 O O . LEU A 1 88 ? -4.811 7.109 7.050 1.00 96.50 88 LEU A O 1
ATOM 660 N N . ALA A 1 89 ? -4.580 6.758 4.835 1.00 96.25 89 ALA A N 1
ATOM 661 C CA . ALA A 1 89 ? -5.999 6.527 4.576 1.00 96.25 89 ALA A CA 1
ATOM 662 C C . ALA A 1 89 ? -6.542 5.346 5.395 1.00 96.25 89 ALA A C 1
ATOM 664 O O . ALA A 1 89 ? -7.585 5.452 6.047 1.00 96.25 89 ALA A O 1
ATOM 665 N N . TRP A 1 90 ? -5.795 4.237 5.446 1.00 96.81 90 TRP A N 1
ATOM 666 C CA . TRP A 1 90 ? -6.152 3.093 6.279 1.00 96.81 90 TRP A CA 1
ATOM 667 C C . TRP A 1 90 ? -6.200 3.471 7.762 1.00 96.81 90 TRP A C 1
ATOM 669 O O . TRP A 1 90 ? -7.192 3.188 8.431 1.00 96.81 90 TRP A O 1
ATOM 679 N N . GLN A 1 91 ? -5.185 4.171 8.278 1.00 95.81 91 GLN A N 1
ATOM 680 C CA . GLN A 1 91 ? -5.146 4.580 9.684 1.00 95.81 91 GLN A CA 1
ATOM 681 C C . GLN A 1 91 ? -6.337 5.475 10.060 1.00 95.81 91 GLN A C 1
ATOM 683 O O . GLN A 1 91 ? -6.941 5.282 11.118 1.00 95.81 91 GLN A O 1
ATOM 688 N N . GLN A 1 92 ? -6.684 6.447 9.213 1.00 95.12 92 GLN A N 1
ATOM 689 C CA . GLN A 1 92 ? -7.841 7.321 9.429 1.00 95.12 92 GLN A CA 1
ATOM 690 C C . GLN A 1 92 ? -9.142 6.515 9.468 1.00 95.12 92 GLN A C 1
ATOM 692 O O . GLN A 1 92 ? -9.935 6.668 10.397 1.00 95.12 92 GLN A O 1
ATOM 697 N N . ASN A 1 93 ? -9.319 5.587 8.530 1.00 94.50 93 ASN A N 1
ATOM 698 C CA . ASN A 1 93 ? -10.481 4.706 8.494 1.00 94.50 93 ASN A CA 1
ATOM 699 C C . ASN A 1 93 ? -10.599 3.831 9.754 1.00 94.50 93 ASN A C 1
ATOM 701 O O . ASN A 1 93 ? -11.686 3.708 10.315 1.00 94.50 93 ASN A O 1
ATOM 705 N N . GLN A 1 94 ? -9.491 3.283 10.265 1.00 93.12 94 GLN A N 1
ATOM 706 C CA . GLN A 1 94 ? -9.526 2.497 11.506 1.00 93.12 94 GLN A CA 1
ATOM 707 C C . GLN A 1 94 ? -9.878 3.351 12.730 1.00 93.12 94 GLN A C 1
ATOM 709 O O . GLN A 1 94 ? -10.644 2.904 13.585 1.00 93.12 94 GLN A O 1
ATOM 714 N N . LYS A 1 95 ? -9.385 4.595 12.809 1.00 91.31 95 LYS A N 1
ATOM 715 C CA . LYS A 1 95 ? -9.783 5.540 13.868 1.00 91.31 95 LYS A CA 1
ATOM 716 C C . LYS A 1 95 ? -11.291 5.787 13.841 1.00 91.31 95 LYS A C 1
ATOM 718 O O . LYS A 1 95 ? -11.934 5.688 14.883 1.00 91.31 95 LYS A O 1
ATOM 723 N N . LEU A 1 96 ? -11.861 6.031 12.660 1.00 89.38 96 LEU A N 1
ATOM 724 C CA . LEU A 1 96 ? -13.303 6.223 12.500 1.00 89.38 96 LEU A CA 1
ATOM 725 C C . LEU A 1 96 ? -14.092 4.976 12.915 1.00 89.38 96 LEU A C 1
ATOM 727 O O . LEU A 1 96 ? -15.049 5.098 13.675 1.00 89.38 96 LEU A O 1
ATOM 731 N N . LYS A 1 97 ? -13.694 3.774 12.483 1.00 86.75 97 LYS A N 1
ATOM 732 C CA . LYS A 1 97 ? -14.368 2.524 12.888 1.00 86.75 97 LYS A CA 1
ATOM 733 C C . LYS A 1 97 ? -14.354 2.314 14.401 1.00 86.75 97 LYS A C 1
ATOM 735 O O . LYS A 1 97 ? -15.382 1.963 14.973 1.00 86.75 97 LYS A O 1
ATOM 740 N N . ASN A 1 98 ? -13.220 2.578 15.050 1.00 82.69 98 ASN A N 1
ATOM 741 C CA . ASN A 1 98 ? -13.108 2.479 16.504 1.00 82.69 98 ASN A CA 1
ATOM 742 C C . ASN A 1 98 ? -14.047 3.468 17.209 1.00 82.69 98 ASN A C 1
ATOM 744 O O . ASN A 1 98 ? -14.704 3.097 18.177 1.00 82.69 98 ASN A O 1
ATOM 748 N N . VAL A 1 99 ? -14.167 4.708 16.724 1.00 81.19 99 VAL A N 1
ATOM 749 C CA . VAL A 1 99 ? -15.104 5.695 17.294 1.00 81.19 99 VAL A CA 1
ATOM 750 C C . VAL A 1 99 ? -16.557 5.232 17.154 1.00 81.19 99 VAL A C 1
ATOM 752 O O . VAL A 1 99 ? -17.294 5.252 18.139 1.00 81.19 99 VAL A O 1
ATOM 755 N N . HIS A 1 100 ? -16.961 4.752 15.974 1.00 75.00 100 HIS A N 1
ATOM 756 C CA . HIS A 1 100 ? -18.320 4.241 15.763 1.00 75.00 100 HIS A CA 1
ATOM 757 C C . HIS A 1 100 ? -18.635 3.049 16.676 1.00 75.00 100 HIS A C 1
ATOM 759 O O . HIS A 1 100 ? -19.700 3.026 17.288 1.00 75.00 100 HIS A O 1
ATOM 765 N N . ALA A 1 101 ? -17.696 2.112 16.845 1.00 75.12 101 ALA A N 1
ATOM 766 C CA . ALA A 1 101 ? -17.869 0.974 17.748 1.00 75.12 101 ALA A CA 1
ATOM 767 C C . ALA A 1 101 ? -18.118 1.403 19.209 1.00 75.12 101 ALA A C 1
ATOM 769 O O . ALA A 1 101 ? -18.934 0.796 19.901 1.00 75.12 101 ALA A O 1
ATOM 770 N N . ASN A 1 102 ? -17.465 2.477 19.669 1.00 70.44 102 ASN A N 1
ATOM 771 C CA . ASN A 1 102 ? -17.679 3.017 21.015 1.00 70.44 102 ASN A CA 1
ATOM 772 C C . ASN A 1 102 ? -19.041 3.720 21.163 1.00 70.44 102 ASN A C 1
ATOM 774 O O . ASN A 1 102 ? -19.688 3.589 22.202 1.00 70.44 102 ASN A O 1
ATOM 778 N N . LEU A 1 103 ? -19.507 4.437 20.134 1.00 72.19 103 LEU A N 1
ATOM 779 C CA . LEU A 1 103 ? -20.783 5.160 20.182 1.00 72.19 103 LEU A CA 1
ATOM 780 C C . LEU A 1 103 ? -21.991 4.209 20.222 1.00 72.19 103 LEU A C 1
ATOM 782 O O . LEU A 1 103 ? -22.929 4.428 20.992 1.00 72.19 103 LEU A O 1
ATOM 786 N N . THR A 1 104 ? -21.959 3.120 19.450 1.00 60.56 104 THR A N 1
ATOM 787 C CA . THR A 1 104 ? -23.058 2.139 19.403 1.00 60.56 104 THR A CA 1
ATOM 788 C C . THR A 1 104 ? -23.253 1.409 20.737 1.00 60.56 104 THR A C 1
ATOM 790 O O . THR A 1 104 ? -24.375 1.036 21.073 1.00 60.56 104 THR A O 1
ATOM 793 N N . HIS A 1 105 ? -22.199 1.257 21.543 1.00 53.72 105 HIS A N 1
ATOM 794 C CA . HIS A 1 105 ? -22.285 0.594 22.848 1.00 53.72 105 HIS A CA 1
ATOM 795 C C . HIS A 1 105 ? -22.935 1.451 23.948 1.00 53.72 105 HIS A C 1
ATOM 797 O O . HIS A 1 105 ? -23.395 0.910 24.954 1.00 53.72 105 HIS A O 1
ATOM 803 N N . SER A 1 106 ? -22.984 2.775 23.770 1.00 53.81 106 SER A N 1
ATOM 804 C CA . SER A 1 106 ? -23.579 3.699 24.744 1.00 53.81 106 SER A CA 1
ATOM 805 C C . SER A 1 106 ? -25.106 3.793 24.602 1.00 53.81 106 SER A C 1
ATOM 807 O O . SER A 1 106 ? -25.828 3.948 25.584 1.00 53.81 106 SER A O 1
ATOM 809 N N . SER A 1 107 ? -25.631 3.622 23.384 1.00 53.72 107 SER A N 1
ATOM 810 C CA . SER A 1 107 ? -27.059 3.823 23.095 1.00 53.72 107 SER A CA 1
ATOM 811 C C . SER A 1 107 ? -27.963 2.641 23.493 1.00 53.72 107 SER A C 1
ATOM 813 O O . SER A 1 107 ? -29.178 2.791 23.526 1.00 53.72 107 SER A O 1
ATOM 815 N N . THR A 1 108 ? -27.406 1.481 23.862 1.00 48.31 108 THR A N 1
ATOM 816 C CA . THR A 1 108 ? -28.181 0.289 24.272 1.00 48.31 108 THR A CA 1
ATOM 817 C C . THR A 1 108 ? -28.342 0.120 25.790 1.00 48.31 108 THR A C 1
ATOM 819 O O . THR A 1 108 ? -28.893 -0.887 26.229 1.00 48.31 108 THR A O 1
ATOM 822 N N . ARG A 1 109 ? -27.896 1.083 26.617 1.00 45.75 109 ARG A N 1
ATOM 823 C CA . ARG A 1 109 ? -28.041 1.032 28.094 1.00 45.75 109 ARG A CA 1
ATOM 824 C C . ARG A 1 109 ? -28.835 2.191 28.703 1.00 45.75 109 ARG A C 1
ATOM 826 O O . ARG A 1 109 ? -28.805 2.366 29.918 1.00 45.75 109 ARG A O 1
ATOM 833 N N . ALA A 1 110 ? -29.552 2.969 27.896 1.00 49.62 110 ALA A N 1
ATOM 834 C CA . ALA A 1 110 ? -30.511 3.943 28.402 1.00 49.62 110 ALA A CA 1
ATOM 835 C C . ALA A 1 110 ? -31.920 3.334 28.345 1.00 49.62 110 ALA A C 1
ATOM 837 O O . ALA A 1 110 ? -32.437 3.095 27.258 1.00 49.62 110 ALA A O 1
ATOM 838 N N . ASN A 1 111 ? -32.519 3.128 29.524 1.00 49.66 111 ASN A N 1
ATOM 839 C CA . ASN A 1 111 ? -33.894 2.675 29.797 1.00 49.66 111 ASN A CA 1
ATOM 840 C C . ASN A 1 111 ? -34.101 1.166 30.019 1.00 49.66 111 ASN A C 1
ATOM 842 O O . ASN A 1 111 ? -34.805 0.500 29.269 1.00 49.66 111 ASN A O 1
ATOM 846 N N . HIS A 1 112 ? -33.599 0.653 31.144 1.00 52.50 112 HIS A N 1
ATOM 847 C CA . HIS A 1 112 ? -34.421 -0.265 31.937 1.00 52.50 112 HIS A CA 1
ATOM 848 C C . HIS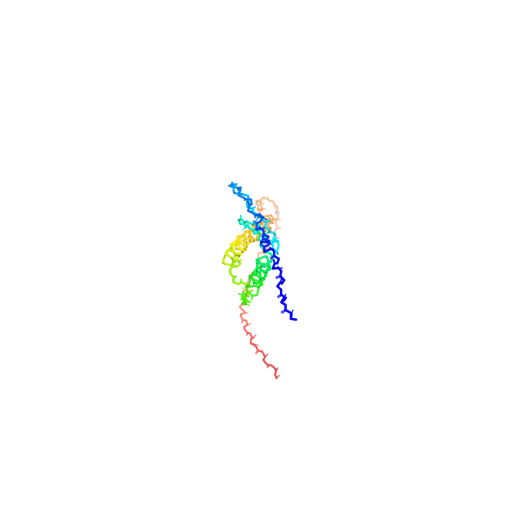 A 1 112 ? -34.363 0.144 33.413 1.00 52.50 112 HIS A C 1
ATOM 850 O O . HIS A 1 112 ? -33.446 -0.222 34.142 1.00 52.50 112 HIS A O 1
ATOM 856 N N . GLU A 1 113 ? -35.351 0.961 33.774 1.00 45.47 113 GLU A N 1
ATOM 857 C CA . GLU A 1 113 ? -35.951 1.131 35.100 1.00 45.47 113 GLU A CA 1
ATOM 858 C C . GLU A 1 113 ? -35.045 1.458 36.292 1.00 45.47 113 GLU A C 1
ATOM 860 O O . GLU A 1 113 ? -34.570 0.593 37.023 1.00 45.47 113 GLU A O 1
ATOM 865 N N . ALA A 1 114 ? -34.963 2.755 36.581 1.00 52.34 114 ALA A N 1
ATOM 866 C CA . ALA A 1 114 ? -34.929 3.226 37.956 1.00 52.34 114 ALA A CA 1
ATOM 867 C C . ALA A 1 114 ? -35.920 4.389 38.098 1.00 52.34 114 ALA A C 1
ATOM 869 O O . ALA A 1 114 ? -35.551 5.552 37.948 1.00 52.34 114 ALA A O 1
ATOM 870 N N . VAL A 1 115 ? -37.185 4.073 38.382 1.00 51.88 115 VAL A N 1
ATOM 871 C CA . VAL A 1 115 ? -38.045 4.981 39.145 1.00 51.88 115 VAL A CA 1
ATOM 872 C C . VAL A 1 115 ? -38.556 4.202 40.352 1.00 51.88 115 VAL A C 1
ATOM 874 O O . VAL A 1 115 ? -39.481 3.402 40.312 1.00 51.88 115 VAL A O 1
ATOM 877 N N . SER A 1 116 ? -37.826 4.363 41.444 1.00 59.03 116 SER A N 1
ATOM 878 C CA . SER A 1 116 ? -38.366 4.185 42.779 1.00 59.03 116 SER A CA 1
ATOM 879 C C . SER A 1 116 ? -39.393 5.292 43.005 1.00 59.03 116 SER A C 1
ATOM 881 O O . SER A 1 116 ? -38.992 6.456 43.024 1.00 59.03 116 SER A O 1
ATOM 883 N N . ASP A 1 117 ? -40.667 4.946 43.207 1.00 55.72 117 ASP A N 1
ATOM 884 C CA . ASP A 1 117 ? -41.643 5.879 43.779 1.00 55.72 117 ASP A CA 1
ATOM 885 C C . ASP A 1 117 ? -42.203 5.325 45.112 1.00 55.72 117 ASP A C 1
ATOM 887 O O . ASP A 1 117 ? -42.730 4.208 45.137 1.00 55.72 117 ASP A O 1
ATOM 891 N N . PRO A 1 118 ? -42.051 6.041 46.248 1.00 57.66 118 PRO A N 1
ATOM 892 C CA . PRO A 1 118 ? -42.082 5.461 47.592 1.00 57.66 118 PRO A CA 1
ATOM 893 C C . PRO A 1 118 ? -43.413 5.649 48.349 1.00 57.66 118 PRO A C 1
ATOM 895 O O . PRO A 1 118 ? -43.379 6.028 49.517 1.00 57.66 118 PRO A O 1
ATOM 898 N N . ILE A 1 119 ? -44.589 5.424 47.742 1.00 53.00 119 ILE A N 1
ATOM 899 C CA . ILE A 1 119 ? -45.887 5.606 48.452 1.00 53.00 119 ILE A CA 1
ATOM 900 C C . ILE A 1 119 ? -46.951 4.516 48.180 1.00 53.00 119 ILE A C 1
ATOM 902 O O . ILE A 1 119 ? -47.974 4.479 48.864 1.00 53.00 119 ILE A O 1
ATOM 906 N N . ASN A 1 120 ? -46.750 3.548 47.278 1.00 45.97 120 ASN A N 1
ATOM 907 C CA . ASN A 1 120 ? -47.838 2.623 46.933 1.00 45.97 120 ASN A CA 1
ATOM 908 C C . ASN A 1 120 ? -47.814 1.274 47.689 1.00 45.97 120 ASN A C 1
ATOM 910 O O . ASN A 1 120 ? -47.174 0.322 47.267 1.00 45.97 120 ASN A O 1
ATOM 914 N N . HIS A 1 121 ? -48.601 1.221 48.767 1.00 51.19 121 HIS A N 1
ATOM 915 C CA . HIS A 1 121 ? -49.457 0.100 49.188 1.00 51.19 121 HIS A CA 1
ATOM 916 C C . HIS A 1 121 ? -48.828 -1.262 49.568 1.00 51.19 121 HIS A C 1
ATOM 918 O O . HIS A 1 121 ? -48.590 -2.123 48.733 1.00 51.19 121 HIS A O 1
ATOM 924 N N . GLY A 1 122 ? -48.809 -1.518 50.885 1.00 45.91 122 GLY A N 1
ATOM 925 C CA . GLY A 1 122 ? -49.547 -2.658 51.448 1.00 45.91 122 GLY A CA 1
ATOM 926 C C . GLY A 1 122 ? -48.814 -3.993 51.620 1.00 45.91 122 GLY A C 1
ATOM 927 O O . GLY A 1 122 ? -48.841 -4.832 50.737 1.00 45.91 122 GLY A O 1
ATOM 928 N N . GLY A 1 123 ? -48.314 -4.231 52.838 1.00 57.31 123 GLY A N 1
ATOM 929 C CA . GLY A 1 123 ? -48.405 -5.525 53.530 1.00 57.31 123 GLY A CA 1
ATOM 930 C C . GLY A 1 123 ? -47.688 -6.751 52.944 1.00 57.31 123 GLY A C 1
ATOM 931 O O . GLY A 1 123 ? -48.222 -7.444 52.092 1.00 57.31 123 GLY A O 1
ATOM 932 N N . GLY A 1 124 ? -46.589 -7.135 53.603 1.00 50.72 124 GLY A N 1
ATOM 933 C CA . GLY A 1 124 ? -46.249 -8.544 53.833 1.00 50.72 124 GLY A CA 1
ATOM 934 C C . GLY A 1 124 ? -45.217 -9.170 52.897 1.00 50.72 124 GLY A C 1
ATOM 935 O O . GLY A 1 124 ? -45.581 -9.739 51.882 1.00 50.72 124 GLY A O 1
ATOM 936 N N . PHE A 1 125 ? -43.947 -9.181 53.309 1.00 51.53 125 PHE A N 1
ATOM 937 C CA . PHE A 1 125 ? -43.184 -10.411 53.577 1.00 51.53 125 PHE A CA 1
ATOM 938 C C . PHE A 1 125 ? -41.808 -10.046 54.162 1.00 51.53 125 PHE A C 1
ATOM 940 O O . PHE A 1 125 ? -41.161 -9.095 53.730 1.00 51.53 125 PHE A O 1
ATOM 947 N N . ILE A 1 126 ? -41.402 -10.782 55.194 1.00 54.62 126 ILE A N 1
ATOM 948 C CA . ILE A 1 126 ? -40.139 -10.655 55.940 1.00 54.62 126 ILE A CA 1
ATOM 949 C C . ILE A 1 126 ? -38.959 -11.121 55.049 1.00 54.62 126 ILE A C 1
ATOM 951 O O . ILE A 1 126 ? -39.140 -12.062 54.278 1.00 54.62 126 ILE A O 1
ATOM 955 N N . PRO A 1 127 ? -37.761 -10.505 55.138 1.00 42.94 127 PRO A N 1
ATOM 956 C CA . PRO A 1 127 ? -36.599 -10.841 54.307 1.00 42.94 127 PRO A CA 1
ATOM 957 C C . PRO A 1 127 ? -36.008 -12.214 54.655 1.00 42.94 127 PRO A C 1
ATOM 959 O O . PRO A 1 127 ? -35.724 -12.488 55.821 1.00 42.94 127 PRO A O 1
ATOM 962 N N . GLU A 1 128 ? -35.755 -13.050 53.645 1.00 43.12 128 GLU A N 1
ATOM 963 C CA . GLU A 1 128 ? -35.036 -14.314 53.825 1.00 43.12 128 GLU A CA 1
ATOM 964 C C . GLU A 1 128 ? -33.519 -14.109 53.676 1.00 43.12 128 GLU A C 1
ATOM 966 O O . GLU A 1 128 ? -33.009 -13.471 52.753 1.00 43.12 128 GLU A O 1
ATOM 971 N N . THR A 1 129 ? -32.814 -14.617 54.677 1.00 50.34 129 THR A N 1
ATOM 972 C CA . THR A 1 129 ? -31.381 -14.524 54.956 1.00 50.34 129 THR A CA 1
ATOM 973 C C . THR A 1 129 ? -30.481 -15.153 53.885 1.00 50.34 129 THR A C 1
ATOM 975 O O . THR A 1 129 ? -30.726 -16.267 53.434 1.00 50.34 129 THR A O 1
ATOM 978 N N . GLN A 1 130 ? -29.352 -14.493 53.579 1.00 44.16 130 GLN A N 1
ATOM 979 C CA . GLN A 1 130 ? -28.164 -15.138 52.993 1.00 44.16 130 GLN A CA 1
ATOM 980 C C . GLN A 1 130 ? -27.667 -16.307 53.869 1.00 44.16 130 GLN A C 1
ATOM 982 O O . GLN A 1 130 ? -27.768 -16.232 55.096 1.00 44.16 130 GLN A O 1
ATOM 987 N N . PRO A 1 131 ? -27.028 -17.332 53.267 1.00 47.22 131 PRO A N 1
ATOM 988 C CA . PRO A 1 131 ? -25.565 -17.397 53.402 1.00 47.22 131 PRO A CA 1
ATOM 989 C C . PRO A 1 131 ? -24.796 -17.915 52.162 1.00 47.22 131 PRO A C 1
ATOM 991 O O . PRO A 1 131 ? -25.142 -18.916 51.546 1.00 47.22 131 PRO A O 1
ATOM 994 N N . SER A 1 132 ? -23.694 -17.217 51.863 1.00 45.78 132 SER A N 1
ATOM 995 C CA . SER A 1 132 ? -22.328 -17.703 51.569 1.00 45.78 132 SER A CA 1
ATOM 996 C C . SER A 1 132 ? -22.095 -19.033 50.821 1.00 45.78 132 SER A C 1
ATOM 998 O O . SER A 1 132 ? -22.395 -20.110 51.325 1.00 45.78 132 SER A O 1
ATOM 1000 N N . GLY A 1 133 ? -21.331 -18.981 49.717 1.00 40.88 133 GLY A N 1
ATOM 1001 C CA . GLY A 1 133 ? -20.760 -20.173 49.072 1.00 40.88 133 GLY A CA 1
ATOM 1002 C C . GLY A 1 133 ? -19.591 -19.884 48.122 1.00 40.88 133 GLY A C 1
ATOM 1003 O O . GLY A 1 133 ? -19.775 -19.673 46.930 1.00 40.88 133 GLY A O 1
ATOM 1004 N N . ILE A 1 134 ? -18.375 -19.894 48.669 1.00 44.06 134 ILE A N 1
ATOM 1005 C CA . ILE A 1 134 ? -17.073 -19.848 47.981 1.00 44.06 134 ILE A CA 1
ATOM 1006 C C . ILE A 1 134 ? -16.915 -21.028 47.005 1.00 44.06 134 ILE A C 1
ATOM 1008 O O . ILE A 1 134 ? -17.205 -22.168 47.363 1.00 44.06 134 ILE A O 1
ATOM 1012 N N . GLY A 1 135 ? -16.359 -20.794 45.808 1.00 39.84 135 GLY A N 1
ATOM 1013 C CA . GLY A 1 135 ? -16.099 -21.883 44.861 1.00 39.84 135 GLY A CA 1
ATOM 1014 C C . GLY A 1 135 ? -15.228 -21.547 43.651 1.00 39.84 135 GLY A C 1
ATOM 1015 O O . GLY A 1 135 ? -15.641 -21.765 42.518 1.00 39.84 135 GLY A O 1
ATOM 1016 N N . PHE A 1 136 ? -13.990 -21.088 43.860 1.00 44.88 136 PHE A N 1
ATOM 1017 C CA . PHE A 1 136 ? -12.947 -21.221 42.836 1.00 44.88 136 PHE A CA 1
ATOM 1018 C C . PHE A 1 136 ? -12.732 -22.711 42.514 1.00 44.88 136 PHE A C 1
ATOM 1020 O O . PHE A 1 136 ? -12.259 -23.462 43.366 1.00 44.88 136 PHE A O 1
ATOM 1027 N N . LYS A 1 137 ? -12.976 -23.143 41.269 1.00 49.50 137 LYS A N 1
ATOM 1028 C CA . LYS A 1 137 ? -12.386 -24.384 40.739 1.00 49.50 137 LYS A CA 1
ATOM 1029 C C . LYS A 1 137 ? -11.685 -24.150 39.405 1.00 49.50 137 LYS A C 1
ATOM 1031 O O . LYS A 1 137 ? -12.270 -24.209 38.332 1.00 49.50 137 LYS A O 1
ATOM 1036 N N . ARG A 1 138 ? -10.364 -23.982 39.508 1.00 46.28 138 ARG A N 1
ATOM 1037 C CA . ARG A 1 138 ? -9.397 -24.397 38.483 1.00 46.28 138 ARG A CA 1
ATOM 1038 C C . ARG A 1 138 ? -9.533 -25.906 38.234 1.00 46.28 138 ARG A C 1
ATOM 1040 O O . ARG A 1 138 ? -9.399 -26.676 39.181 1.00 46.28 138 ARG A O 1
ATOM 1047 N N . ARG A 1 139 ? -9.638 -26.336 36.975 1.00 46.62 139 ARG A N 1
ATOM 1048 C CA . ARG A 1 139 ? -9.159 -27.648 36.477 1.00 46.62 139 ARG A CA 1
ATOM 1049 C C . ARG A 1 139 ? -8.818 -27.494 34.987 1.00 46.62 139 ARG A C 1
ATOM 1051 O O . ARG A 1 139 ? -9.683 -27.149 34.202 1.00 46.62 139 ARG A O 1
ATOM 1058 N N . LYS A 1 140 ? -7.529 -27.369 34.644 1.00 47.41 140 LYS A N 1
ATOM 1059 C CA . LYS A 1 140 ? -6.550 -28.424 34.275 1.00 47.41 140 LYS A CA 1
ATOM 1060 C C . LYS A 1 140 ? -6.813 -29.014 32.877 1.00 47.41 140 LYS A C 1
ATOM 1062 O O . LYS A 1 140 ? -7.711 -29.824 32.701 1.00 47.41 140 LYS A O 1
ATOM 1067 N N . LYS A 1 141 ? -5.944 -28.612 31.933 1.00 50.00 141 LYS A N 1
ATOM 1068 C CA . LYS A 1 141 ? -5.697 -29.226 30.617 1.00 50.00 141 LYS A CA 1
ATOM 1069 C C . LYS A 1 141 ? -5.600 -30.752 30.727 1.00 50.00 141 LYS A C 1
ATOM 1071 O O . LYS A 1 141 ? -4.874 -31.249 31.589 1.00 50.00 141 LYS A O 1
ATOM 1076 N N . SER A 1 142 ? -6.249 -31.458 29.809 1.00 53.66 142 SER A N 1
ATOM 1077 C CA . SER A 1 142 ? -5.986 -32.865 29.495 1.00 53.66 142 SER A CA 1
ATOM 1078 C C . SER A 1 142 ? -5.407 -32.911 28.083 1.00 53.66 142 SER A C 1
ATOM 1080 O O . SER A 1 142 ? -6.054 -32.494 27.129 1.00 53.66 142 SER A O 1
ATOM 1082 N N . ASN A 1 143 ? -4.151 -33.338 27.985 1.00 41.22 143 ASN A N 1
ATOM 1083 C CA . ASN A 1 143 ? -3.497 -33.719 26.742 1.00 41.22 143 ASN A CA 1
ATOM 1084 C C . ASN A 1 143 ? -3.837 -35.196 26.497 1.00 41.22 143 ASN A C 1
ATOM 1086 O O . ASN A 1 143 ? -3.722 -35.987 27.437 1.00 41.22 143 ASN A O 1
ATOM 1090 N N . THR A 1 144 ? -4.239 -35.573 25.285 1.00 60.09 144 THR A N 1
ATOM 1091 C CA . THR A 1 144 ? -4.523 -36.977 24.950 1.00 60.09 144 THR A CA 1
ATOM 1092 C C . THR A 1 144 ? -3.846 -37.343 23.638 1.00 60.09 144 THR A C 1
ATOM 1094 O O . THR A 1 144 ? -4.232 -36.812 22.606 1.00 60.09 144 THR A O 1
ATOM 1097 N N . ARG A 1 145 ? -2.873 -38.254 23.791 1.00 50.94 145 ARG A N 1
ATOM 1098 C CA . ARG A 1 145 ? -2.207 -39.176 22.853 1.00 50.94 145 ARG A CA 1
ATOM 1099 C C . ARG A 1 145 ? -1.657 -38.629 21.541 1.00 50.94 145 ARG A C 1
ATOM 1101 O O . ARG A 1 145 ? -2.451 -38.340 20.628 1.00 50.94 145 ARG A O 1
#

Radius of gyration: 33.43 Å; chains: 1; bounding box: 78×64×112 Å

Sequence (145 aa):
MEDSSSPLPPSTNPSPKLIPESSNGSRNTIHIGGIPVEFPYQPYGTQLAFMNRLISTLDRSQRDGHCHALLESPTGTGKSLSLLCSALAWQQNQKLKNVHANLTHSSTRANHEAVSDPINHGGGFIPETQPSGIGFKRRKKSNTR

Foldseek 3Di:
DDDDDDDDDDPPPPDPPDDPPDDDDPFDWDQAPNFTFTDPDDADPQLNVQLNVLLVQVVCCVVVVDGDDDGDGDPPRPNVRSNVRSVVSSVVVVVVVVVVVVVVVVVVPPDDDDDDDPDDDDDDDDDDDDDDDDDDDDDDDDDDD

InterPro domains:
  IPR014013 Helicase superfamily 1/2, ATP-binding domain, DinG/Rad3-type [PS51193] (33-145)
  IPR027417 P-loop containing nucleoside triphosphate hydrolase [G3DSA:3.40.50.300] (40-120)
  IPR027417 P-loop containing nucleoside triphosphate hydrolase [SSF52540] (34-99)
  IPR045028 Helicase superfamily 1/2, DinG/Rad3-like [PTHR11472] (32-105)

Organism: Sesamum radiatum (NCBI:txid300843)

Secondary structure (DSSP, 8-state):
-----PPPPP-------------S---EEEEETTEEEEESSPPPHHHHHHHHHHHHHHHHHHHHS---------TTS-HHHHHHHHHHHHHHHHHHHHHHHHHHHHTTSS-S-----TT------PPPPP---------------